Protein AF-A0A951G1Q0-F1 (afdb_monomer_lite)

Structure (mmCIF, N/CA/C/O backbone):
data_AF-A0A951G1Q0-F1
#
_entry.id   AF-A0A951G1Q0-F1
#
loop_
_atom_site.group_PDB
_atom_site.id
_atom_site.type_symbol
_atom_site.label_atom_id
_atom_site.label_alt_id
_atom_site.label_comp_id
_atom_site.label_asym_id
_atom_site.label_entity_id
_atom_site.label_seq_id
_atom_site.pdbx_PDB_ins_code
_atom_site.Cartn_x
_atom_site.Cartn_y
_atom_site.Cartn_z
_atom_site.occupancy
_atom_site.B_iso_or_equiv
_atom_site.auth_seq_id
_atom_site.auth_comp_id
_atom_site.auth_asym_id
_atom_site.auth_atom_id
_atom_site.pdbx_PDB_model_num
ATOM 1 N N . ALA A 1 1 ? -15.718 2.081 2.948 1.00 85.06 1 ALA A N 1
ATOM 2 C CA . ALA A 1 1 ? -14.280 2.264 3.232 1.00 85.06 1 ALA A CA 1
ATOM 3 C C . ALA A 1 1 ? -13.498 1.233 2.432 1.00 85.06 1 ALA A C 1
ATOM 5 O O . ALA A 1 1 ? -14.048 0.165 2.175 1.00 85.06 1 ALA A O 1
ATOM 6 N N . ILE A 1 2 ? -12.274 1.554 2.009 1.00 95.75 2 ILE A N 1
ATOM 7 C CA . ILE A 1 2 ? -11.394 0.593 1.324 1.00 95.75 2 ILE A CA 1
ATOM 8 C C . ILE A 1 2 ? -11.069 -0.553 2.290 1.00 95.75 2 ILE A C 1
ATOM 10 O O . ILE A 1 2 ? -10.717 -0.299 3.439 1.00 95.75 2 ILE A O 1
ATOM 14 N N . THR A 1 3 ? -11.201 -1.800 1.833 1.00 97.75 3 THR A N 1
ATOM 15 C CA . THR A 1 3 ? -10.885 -2.998 2.629 1.00 97.75 3 THR A CA 1
ATOM 16 C C . THR A 1 3 ? -9.441 -3.459 2.448 1.00 97.75 3 THR A C 1
ATOM 18 O O . THR A 1 3 ? -8.845 -3.928 3.409 1.00 97.75 3 THR A O 1
ATOM 21 N N . ALA A 1 4 ? -8.876 -3.307 1.245 1.00 98.19 4 ALA A N 1
ATOM 22 C CA . ALA A 1 4 ? -7.469 -3.542 0.919 1.00 98.19 4 ALA A CA 1
ATOM 23 C C . ALA A 1 4 ? -7.099 -2.876 -0.423 1.00 98.19 4 ALA A C 1
ATOM 25 O O . ALA A 1 4 ? -7.980 -2.511 -1.205 1.00 98.19 4 ALA A O 1
ATOM 26 N N . VAL A 1 5 ? -5.800 -2.741 -0.702 1.00 98.25 5 VAL A N 1
ATOM 27 C CA . VAL A 1 5 ? -5.249 -2.203 -1.959 1.00 98.25 5 VAL A CA 1
ATOM 28 C C . VAL A 1 5 ? -4.199 -3.164 -2.512 1.00 98.25 5 VAL A C 1
ATOM 30 O O . VAL A 1 5 ? -3.379 -3.667 -1.755 1.00 98.25 5 VAL A O 1
ATOM 33 N N . ALA A 1 6 ? -4.171 -3.380 -3.826 1.00 98.12 6 ALA A N 1
ATOM 34 C CA . ALA A 1 6 ? -3.063 -4.048 -4.509 1.00 98.12 6 ALA A CA 1
ATOM 35 C C . ALA A 1 6 ? -2.421 -3.086 -5.515 1.00 98.12 6 ALA A C 1
ATOM 37 O O . ALA A 1 6 ? -3.130 -2.421 -6.272 1.00 98.12 6 ALA A O 1
ATOM 38 N N . VAL A 1 7 ? -1.090 -3.005 -5.521 1.00 98.06 7 VAL A N 1
ATOM 39 C CA . VAL A 1 7 ? -0.318 -2.189 -6.464 1.00 98.06 7 VAL A CA 1
ATOM 40 C C . VAL A 1 7 ? 0.540 -3.114 -7.315 1.00 98.06 7 VAL A C 1
ATOM 42 O O . VAL A 1 7 ? 1.350 -3.880 -6.797 1.00 98.06 7 VAL A O 1
ATOM 45 N N . VAL A 1 8 ? 0.339 -3.046 -8.629 1.00 96.75 8 VAL A N 1
ATOM 46 C CA . VAL A 1 8 ? 0.999 -3.908 -9.612 1.00 96.75 8 VAL A CA 1
ATOM 47 C C . VAL A 1 8 ? 1.655 -3.061 -10.690 1.00 96.75 8 VAL A C 1
ATOM 49 O O . VAL A 1 8 ? 1.117 -2.036 -11.108 1.00 96.75 8 VAL A O 1
ATOM 52 N N . ALA A 1 9 ? 2.811 -3.507 -11.165 1.00 96.50 9 ALA A N 1
ATOM 53 C CA . ALA A 1 9 ? 3.454 -2.963 -12.347 1.00 96.50 9 ALA A CA 1
ATOM 54 C C . ALA A 1 9 ? 4.136 -4.107 -13.097 1.00 96.50 9 ALA A C 1
ATOM 56 O O . ALA A 1 9 ? 4.827 -4.918 -12.495 1.00 96.50 9 ALA A O 1
ATOM 57 N N . GLU A 1 10 ? 3.956 -4.153 -14.416 1.00 96.06 10 GLU A N 1
ATOM 58 C CA . GLU A 1 10 ? 4.372 -5.275 -15.273 1.00 96.06 10 GLU A CA 1
ATOM 59 C C . GLU A 1 10 ? 5.848 -5.672 -15.110 1.00 96.06 10 GLU A C 1
ATOM 61 O O . GLU A 1 10 ? 6.198 -6.841 -15.225 1.00 96.06 10 GLU A O 1
ATOM 66 N N . ARG A 1 11 ? 6.721 -4.701 -14.822 1.00 95.69 11 ARG A N 1
ATOM 67 C CA . ARG A 1 11 ? 8.174 -4.899 -14.731 1.00 95.69 11 ARG A CA 1
ATOM 68 C C . ARG A 1 11 ? 8.740 -4.736 -13.320 1.00 95.69 11 ARG A C 1
ATOM 70 O O . ARG A 1 11 ? 9.948 -4.568 -13.185 1.00 95.69 11 ARG A O 1
ATOM 77 N N . LEU A 1 12 ? 7.900 -4.729 -12.283 1.00 96.44 12 LEU A N 1
ATOM 78 C CA . LEU A 1 12 ? 8.346 -4.589 -10.895 1.00 96.44 12 LEU A CA 1
ATOM 79 C C . LEU A 1 12 ? 7.703 -5.660 -10.018 1.00 96.44 12 LEU A C 1
ATOM 81 O O . LEU A 1 12 ? 6.483 -5.735 -9.920 1.00 96.44 12 LEU A O 1
ATOM 85 N N . GLU A 1 13 ? 8.539 -6.434 -9.329 1.00 95.62 13 GLU A N 1
ATOM 86 C CA . GLU A 1 13 ? 8.092 -7.434 -8.354 1.00 95.62 13 GLU A CA 1
ATOM 87 C C . GLU A 1 13 ? 7.457 -6.781 -7.117 1.00 95.62 13 GLU A C 1
ATOM 89 O O . GLU A 1 13 ? 6.448 -7.261 -6.610 1.00 95.62 13 GLU A O 1
ATOM 94 N N . VAL A 1 14 ? 8.009 -5.643 -6.679 1.00 97.00 14 VAL A N 1
ATOM 95 C CA . VAL A 1 14 ? 7.480 -4.820 -5.587 1.00 97.00 14 VAL A CA 1
ATOM 96 C C . VAL A 1 14 ? 7.296 -3.394 -6.091 1.00 97.00 14 VAL A C 1
ATOM 98 O O . VAL A 1 14 ? 8.256 -2.728 -6.478 1.00 97.00 14 VAL A O 1
ATOM 101 N N . CYS A 1 15 ? 6.054 -2.910 -6.089 1.00 96.44 15 CYS A N 1
ATOM 102 C CA . CYS A 1 15 ? 5.702 -1.591 -6.614 1.00 96.44 15 CYS A CA 1
ATOM 103 C C . CYS A 1 15 ? 5.023 -0.734 -5.533 1.00 96.44 15 CYS A C 1
ATOM 105 O O . CYS A 1 15 ? 3.797 -0.721 -5.449 1.00 96.44 15 CYS A O 1
ATOM 107 N N . PRO A 1 16 ? 5.776 -0.020 -4.676 1.00 95.38 16 PRO A N 1
ATOM 108 C CA . PRO A 1 16 ? 5.172 0.875 -3.696 1.00 95.38 16 PRO A CA 1
ATOM 109 C C . PRO A 1 16 ? 4.467 2.055 -4.394 1.00 95.38 16 PRO A C 1
ATOM 111 O O . PRO A 1 16 ? 5.023 2.638 -5.328 1.00 95.38 16 PRO A O 1
ATOM 114 N N . PRO A 1 17 ? 3.274 2.477 -3.931 1.00 97.06 17 PRO A N 1
ATOM 115 C CA . PRO A 1 17 ? 2.580 3.624 -4.509 1.00 97.06 17 PRO A CA 1
ATOM 116 C C . PRO A 1 17 ? 3.373 4.918 -4.273 1.00 97.06 17 PRO A C 1
ATOM 118 O O . PRO A 1 17 ? 4.070 5.061 -3.262 1.00 97.06 17 PRO A O 1
ATOM 121 N N . CYS A 1 18 ? 3.242 5.895 -5.173 1.00 97.12 18 CYS A N 1
ATOM 122 C CA . CYS A 1 18 ? 3.838 7.221 -4.990 1.00 97.12 18 CYS A CA 1
ATOM 123 C C . CYS A 1 18 ? 3.131 8.016 -3.873 1.00 97.12 18 CYS A C 1
ATOM 125 O O . CYS A 1 18 ? 2.029 7.664 -3.446 1.00 97.12 18 CYS A O 1
ATOM 127 N N . GLY A 1 19 ? 3.739 9.117 -3.414 1.00 94.81 19 GLY A N 1
ATOM 128 C CA . GLY A 1 19 ? 3.204 9.926 -2.308 1.00 94.81 19 GLY A CA 1
ATOM 129 C C . GLY A 1 19 ? 1.766 10.418 -2.528 1.00 94.81 19 GLY A C 1
ATOM 130 O O . GLY A 1 19 ? 0.942 10.317 -1.622 1.00 94.81 19 GLY A O 1
ATOM 131 N N . GLY A 1 20 ? 1.433 10.861 -3.746 1.00 95.00 20 GLY A N 1
ATOM 132 C CA . GLY A 1 20 ? 0.077 11.310 -4.083 1.00 95.00 20 GLY A CA 1
ATOM 133 C C . GLY A 1 20 ? -0.968 10.192 -4.005 1.00 95.00 20 GLY A C 1
ATOM 134 O O . GLY A 1 20 ? -2.058 10.402 -3.475 1.00 95.00 20 GLY A O 1
ATOM 135 N N . CYS A 1 21 ? -0.626 8.981 -4.459 1.00 96.75 21 CYS A N 1
ATOM 136 C CA . CYS A 1 21 ? -1.503 7.816 -4.328 1.00 96.75 21 CYS A CA 1
ATOM 137 C C . CYS A 1 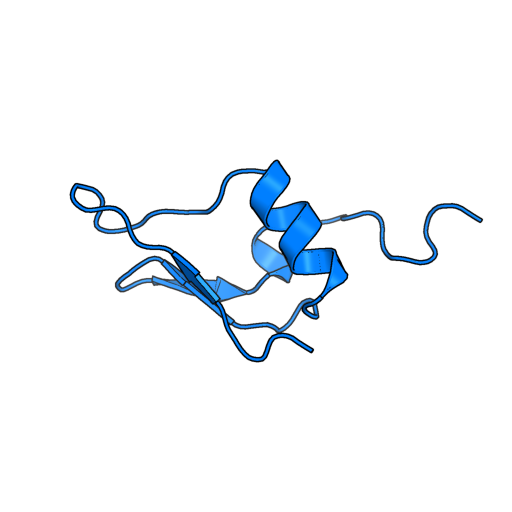21 ? -1.739 7.463 -2.858 1.00 96.75 21 CYS A C 1
ATOM 139 O O . CYS A 1 21 ? -2.878 7.225 -2.468 1.00 96.75 21 CYS A O 1
ATOM 141 N N . ARG A 1 22 ? -0.686 7.473 -2.030 1.00 96.38 22 ARG A N 1
ATOM 142 C CA . ARG A 1 22 ? -0.797 7.187 -0.590 1.00 96.38 22 ARG A CA 1
ATOM 143 C C . ARG A 1 22 ? -1.754 8.154 0.105 1.00 96.38 22 ARG A C 1
ATOM 145 O O . ARG A 1 22 ? -2.614 7.701 0.851 1.00 96.38 22 ARG A O 1
ATOM 152 N N . GLN A 1 23 ? -1.643 9.455 -0.176 1.00 93.56 23 GLN A N 1
ATOM 153 C CA . GLN A 1 23 ? -2.531 10.469 0.404 1.00 93.56 23 GLN A CA 1
ATOM 154 C C . GLN A 1 23 ? -3.990 10.248 0.002 1.00 93.56 23 GLN A C 1
ATOM 156 O O . GLN A 1 23 ? -4.846 10.143 0.875 1.00 93.56 23 GLN A O 1
ATOM 161 N N . ARG A 1 24 ? -4.275 10.079 -1.296 1.00 93.81 24 ARG A N 1
ATOM 162 C CA . ARG A 1 24 ? -5.655 9.847 -1.751 1.00 93.81 24 ARG A CA 1
ATOM 163 C C . ARG A 1 24 ? -6.242 8.554 -1.204 1.00 93.81 24 ARG A C 1
ATOM 165 O O . ARG A 1 24 ? -7.406 8.523 -0.829 1.00 93.81 24 ARG A O 1
ATOM 172 N N . LEU A 1 25 ? -5.452 7.484 -1.130 1.00 95.19 25 LEU A N 1
ATOM 173 C CA . LEU A 1 25 ? -5.901 6.237 -0.512 1.00 95.19 25 LEU A CA 1
ATOM 174 C C . LEU A 1 25 ? -6.232 6.442 0.973 1.00 95.19 25 LEU A C 1
ATOM 176 O O . LEU A 1 25 ? -7.250 5.927 1.430 1.00 95.19 25 LEU A O 1
ATOM 180 N N . ALA A 1 26 ? -5.432 7.224 1.706 1.00 92.50 26 ALA A N 1
ATOM 181 C CA . ALA A 1 26 ? -5.651 7.528 3.125 1.00 92.50 26 ALA A CA 1
ATOM 182 C C . ALA A 1 26 ? -6.906 8.376 3.387 1.00 92.50 26 ALA A C 1
ATOM 184 O O . ALA A 1 26 ? -7.433 8.373 4.497 1.00 92.50 26 ALA A O 1
ATOM 185 N N . GLU A 1 27 ? -7.450 9.049 2.370 1.00 92.06 27 GLU A N 1
ATOM 186 C CA . GLU A 1 27 ? -8.765 9.676 2.489 1.00 92.06 27 GLU A CA 1
ATOM 187 C C . GLU A 1 27 ? -9.873 8.617 2.645 1.00 92.06 27 GLU A C 1
ATOM 189 O O . GLU A 1 27 ? -10.835 8.851 3.377 1.00 92.06 27 GLU A O 1
ATOM 194 N N . PHE A 1 28 ? -9.761 7.446 2.006 1.00 93.44 28 PHE A N 1
ATOM 195 C CA . PHE A 1 28 ? -10.836 6.439 1.936 1.00 93.44 28 PHE A CA 1
ATOM 196 C C . PHE A 1 28 ? -10.536 5.119 2.673 1.00 93.44 28 PHE A C 1
ATOM 198 O O . PHE A 1 28 ? -11.446 4.294 2.844 1.00 93.44 28 PHE A O 1
ATOM 205 N N . GLY A 1 29 ? -9.288 4.911 3.097 1.00 93.56 29 GLY A N 1
ATOM 206 C CA . GLY A 1 29 ? -8.803 3.763 3.865 1.00 93.56 29 GLY A CA 1
ATOM 207 C C . GLY A 1 29 ? -8.242 4.174 5.230 1.00 93.56 29 GLY A C 1
ATOM 208 O O . GLY A 1 29 ? -7.721 5.271 5.399 1.00 93.56 29 GLY A O 1
ATOM 209 N N . GLY A 1 30 ? -8.349 3.282 6.216 1.00 92.56 30 GLY A N 1
ATOM 210 C CA . GLY A 1 30 ? -7.731 3.461 7.535 1.00 92.56 30 GLY A CA 1
ATOM 211 C C . GLY A 1 30 ? -6.245 3.085 7.550 1.00 92.56 30 GLY A C 1
ATOM 212 O O . GLY A 1 30 ? -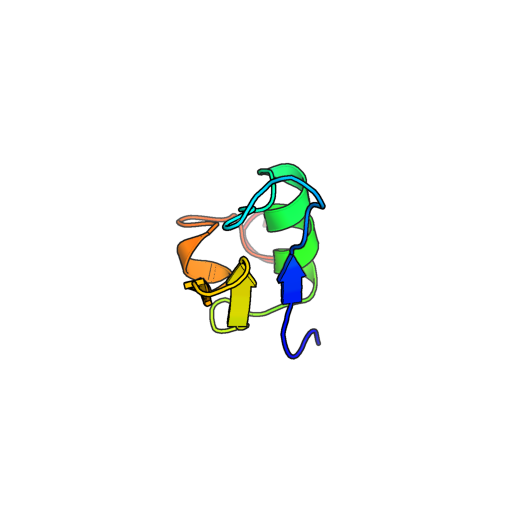5.760 2.425 6.630 1.00 92.56 30 GLY A O 1
ATOM 213 N N . SER A 1 31 ? -5.531 3.437 8.622 1.00 94.31 31 SER A N 1
ATOM 214 C CA . SER A 1 31 ? -4.104 3.111 8.800 1.00 94.31 31 SER A CA 1
ATOM 215 C C . SER A 1 31 ? -3.802 1.609 8.742 1.00 94.31 31 SER A C 1
ATOM 217 O O . SER A 1 31 ? -2.746 1.230 8.251 1.00 94.31 31 SER A O 1
ATOM 219 N N . SER A 1 32 ? -4.735 0.757 9.173 1.00 96.19 32 SER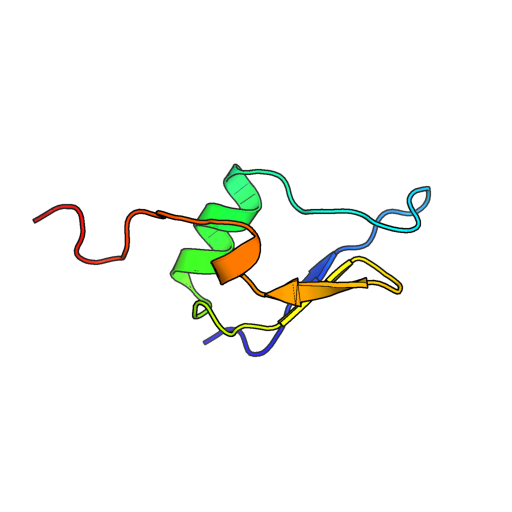 A N 1
ATOM 220 C CA . SER A 1 32 ? -4.623 -0.706 9.124 1.00 96.19 32 SER A CA 1
ATOM 221 C C . SER A 1 32 ? -5.004 -1.326 7.775 1.00 96.19 32 SER A C 1
ATOM 223 O O . SER A 1 32 ? -4.955 -2.546 7.640 1.00 96.19 32 SER A O 1
ATOM 225 N N . THR A 1 33 ? -5.395 -0.521 6.777 1.00 97.38 33 THR A N 1
ATOM 226 C CA . THR A 1 33 ? -5.785 -1.027 5.450 1.00 97.38 33 THR A CA 1
ATOM 227 C C . THR A 1 33 ? -4.592 -1.748 4.818 1.00 97.38 33 THR A C 1
ATOM 229 O O . THR A 1 33 ? -3.560 -1.099 4.610 1.00 97.38 33 THR A O 1
ATOM 232 N N . PRO A 1 34 ? -4.702 -3.049 4.491 1.00 98.44 34 PRO A N 1
ATOM 233 C CA . PRO A 1 34 ? -3.618 -3.796 3.866 1.00 98.44 34 PRO A CA 1
ATOM 234 C C . PRO A 1 34 ? -3.288 -3.249 2.479 1.00 98.44 34 PRO A C 1
ATOM 236 O O . PRO A 1 34 ? -4.187 -2.926 1.696 1.00 98.44 34 PRO A O 1
ATOM 239 N N . VAL A 1 35 ? -1.996 -3.187 2.168 1.00 98.44 35 VAL A N 1
ATOM 240 C CA . VAL A 1 35 ? -1.485 -2.837 0.844 1.00 98.44 35 VAL A CA 1
ATOM 241 C C . VAL A 1 35 ? -0.550 -3.942 0.360 1.00 98.44 35 VAL A C 1
ATOM 243 O O . VAL A 1 35 ? 0.509 -4.178 0.943 1.00 98.44 35 VAL A O 1
ATOM 246 N N . TYR A 1 36 ? -0.953 -4.611 -0.715 1.00 98.50 36 TYR A N 1
ATOM 247 C CA . TYR A 1 36 ? -0.194 -5.663 -1.380 1.00 98.50 36 TYR A CA 1
ATOM 248 C C . TYR A 1 36 ? 0.685 -5.054 -2.471 1.00 98.50 36 TYR A C 1
ATOM 250 O O . TYR A 1 36 ? 0.184 -4.420 -3.401 1.00 98.50 36 TYR A O 1
ATOM 258 N N . LEU A 1 37 ? 1.994 -5.254 -2.361 1.00 98.00 37 LEU A N 1
ATOM 259 C CA . LEU A 1 37 ? 3.018 -4.763 -3.282 1.00 98.00 37 LEU A CA 1
ATOM 260 C C . LEU A 1 37 ? 3.690 -5.967 -3.960 1.00 98.00 37 LEU A C 1
ATOM 262 O O . LEU A 1 37 ? 4.897 -6.151 -3.841 1.00 98.00 37 LEU A O 1
ATOM 266 N N . GLY A 1 38 ? 2.894 -6.844 -4.575 1.00 94.44 38 GLY A N 1
ATOM 267 C CA . GLY A 1 38 ? 3.352 -8.157 -5.040 1.00 94.44 38 GLY A CA 1
ATOM 268 C C . GLY A 1 38 ? 3.496 -9.153 -3.876 1.00 94.44 38 GLY A C 1
ATOM 269 O O . GLY A 1 38 ? 2.523 -9.340 -3.144 1.00 94.44 38 GLY A O 1
ATOM 270 N N . PRO A 1 39 ? 4.665 -9.796 -3.671 1.00 96.56 39 PRO A N 1
ATOM 271 C CA . PRO A 1 39 ? 4.864 -10.757 -2.581 1.00 96.56 39 PRO A CA 1
ATOM 272 C C . PRO A 1 39 ? 4.960 -10.087 -1.201 1.00 96.56 39 PRO A C 1
ATOM 274 O O . PRO A 1 39 ? 4.871 -10.755 -0.172 1.00 96.56 39 PRO A O 1
ATOM 277 N N . THR A 1 40 ? 5.158 -8.767 -1.156 1.00 97.62 40 THR A N 1
ATOM 278 C CA . THR A 1 40 ? 5.253 -7.998 0.087 1.00 97.62 40 THR A CA 1
ATOM 279 C C . THR A 1 40 ? 3.897 -7.418 0.471 1.00 97.62 40 THR A C 1
ATOM 281 O O . THR A 1 40 ? 3.194 -6.844 -0.357 1.00 97.62 40 THR A O 1
ATOM 284 N N . THR A 1 41 ? 3.547 -7.518 1.753 1.00 98.25 41 THR A N 1
ATOM 285 C CA . THR A 1 41 ? 2.374 -6.850 2.333 1.00 98.25 41 THR A CA 1
ATOM 286 C C . THR A 1 41 ? 2.830 -5.820 3.357 1.00 98.25 41 THR A C 1
ATOM 288 O O . THR A 1 41 ? 3.746 -6.074 4.132 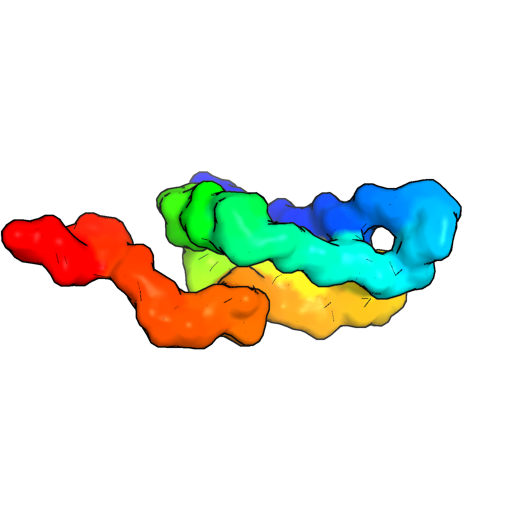1.00 98.25 41 THR A O 1
ATOM 291 N N . THR A 1 42 ? 2.181 -4.663 3.352 1.00 98.12 42 THR A N 1
ATOM 292 C CA . THR A 1 42 ? 2.341 -3.578 4.330 1.00 98.12 42 THR A CA 1
ATOM 293 C C . THR A 1 42 ? 0.959 -2.992 4.631 1.00 98.12 42 THR A C 1
ATOM 295 O O . THR A 1 42 ? -0.063 -3.539 4.203 1.00 98.12 42 THR A O 1
ATOM 298 N N . THR A 1 43 ? 0.896 -1.881 5.354 1.00 98.12 43 THR A N 1
ATOM 299 C CA . THR A 1 43 ? -0.346 -1.154 5.611 1.00 98.12 43 THR A CA 1
ATOM 300 C C . THR A 1 43 ? -0.272 0.278 5.100 1.00 98.12 43 THR A C 1
ATOM 302 O O . THR A 1 43 ? 0.797 0.852 4.886 1.00 98.12 43 THR A O 1
ATOM 305 N N . LEU A 1 44 ? -1.436 0.891 4.911 1.00 96.12 44 LEU A N 1
ATOM 306 C CA . LEU A 1 44 ? -1.521 2.280 4.475 1.00 96.12 44 LEU A CA 1
ATOM 307 C C . LEU A 1 44 ? -0.873 3.251 5.479 1.00 96.12 44 LEU A C 1
ATOM 309 O O . LEU A 1 44 ? -0.279 4.245 5.065 1.00 96.12 44 LEU A O 1
ATOM 313 N N . GLY A 1 45 ? -0.942 2.945 6.779 1.00 95.56 45 GLY A N 1
ATOM 314 C CA . GLY A 1 45 ? -0.297 3.726 7.836 1.00 95.56 45 GLY A CA 1
ATOM 315 C C . GLY A 1 45 ? 1.230 3.658 7.790 1.00 95.56 45 GLY A C 1
ATOM 316 O O . GLY A 1 45 ? 1.887 4.684 7.945 1.00 95.56 45 GLY A O 1
ATOM 317 N N . GLU A 1 46 ? 1.796 2.483 7.511 1.00 97.19 46 GLU A N 1
ATOM 318 C CA . GLU A 1 46 ? 3.247 2.312 7.334 1.00 97.19 46 GLU A CA 1
ATOM 319 C C . GLU A 1 46 ? 3.769 3.052 6.096 1.00 97.19 46 GLU A C 1
ATOM 321 O O . GLU A 1 46 ? 4.878 3.585 6.104 1.00 97.19 46 GLU A O 1
ATOM 326 N N . LEU A 1 47 ? 2.962 3.131 5.034 1.00 96.50 47 LEU A N 1
ATOM 327 C CA . LEU A 1 47 ? 3.336 3.840 3.811 1.00 96.50 47 LEU A CA 1
ATOM 328 C C . LEU A 1 47 ? 3.261 5.366 3.943 1.00 96.50 47 LEU A C 1
ATOM 330 O O . LEU A 1 47 ? 3.935 6.069 3.180 1.00 96.50 47 LEU A O 1
ATOM 334 N N . LEU A 1 48 ? 2.457 5.888 4.871 1.00 95.00 48 LEU A N 1
ATOM 335 C CA . LEU A 1 48 ? 2.227 7.322 5.047 1.00 95.00 48 LEU A CA 1
ATOM 336 C C . LEU A 1 48 ? 2.317 7.737 6.532 1.00 95.00 48 LEU A C 1
ATOM 338 O O . LEU A 1 48 ? 1.323 8.174 7.120 1.00 95.00 48 LEU A O 1
ATOM 342 N N . PRO A 1 49 ? 3.503 7.617 7.156 1.00 92.81 49 PRO A N 1
ATOM 343 C CA . PRO A 1 49 ? 3.692 7.994 8.551 1.00 92.81 49 PRO A CA 1
ATOM 344 C C . PRO A 1 49 ? 3.526 9.507 8.735 1.00 92.81 49 PRO A C 1
ATOM 346 O O . PRO A 1 49 ? 3.993 10.300 7.916 1.00 92.81 49 PRO A O 1
ATOM 349 N N . GLY A 1 50 ? 2.860 9.914 9.819 1.00 86.38 50 GLY A N 1
ATOM 350 C CA . GLY A 1 50 ? 2.645 11.332 10.131 1.00 86.38 50 GLY A CA 1
ATOM 351 C C . GLY A 1 50 ? 1.718 12.063 9.152 1.00 86.38 50 GLY A C 1
ATOM 352 O O . GLY A 1 50 ? 1.770 13.287 9.074 1.00 86.38 50 GLY A O 1
ATOM 353 N N . ALA A 1 51 ? 0.890 11.334 8.395 1.00 84.88 51 ALA A N 1
ATOM 354 C CA . ALA A 1 51 ? -0.091 11.931 7.496 1.00 84.88 51 ALA A CA 1
ATOM 355 C C . ALA A 1 51 ? -1.018 12.907 8.232 1.00 84.88 51 ALA A C 1
ATOM 357 O O . ALA A 1 51 ? -1.528 12.605 9.315 1.00 84.88 51 ALA A O 1
ATOM 358 N N . PHE A 1 52 ? -1.322 14.032 7.590 1.00 79.25 52 PHE A N 1
ATOM 359 C CA . PHE A 1 52 ? -2.422 14.887 8.013 1.00 79.25 52 PHE A CA 1
ATOM 360 C C . PHE A 1 52 ? -3.737 14.106 7.889 1.00 79.25 52 PHE A C 1
ATOM 362 O O . PHE A 1 52 ? -4.145 13.718 6.795 1.00 79.25 52 PHE A O 1
ATOM 369 N N . GLY A 1 53 ? -4.384 13.831 9.022 1.00 74.25 53 GLY A N 1
ATOM 370 C CA . GLY A 1 53 ? -5.704 13.208 9.049 1.00 74.25 53 GLY A CA 1
ATOM 371 C C . GLY A 1 53 ? -6.811 14.184 8.640 1.00 74.25 53 GLY A C 1
ATOM 372 O O . GLY A 1 53 ? -6.609 15.395 8.595 1.00 74.25 53 GLY A O 1
ATOM 373 N N . ARG A 1 54 ? -8.026 13.664 8.427 1.00 66.12 54 ARG A N 1
ATOM 374 C CA . ARG A 1 54 ? -9.221 14.455 8.061 1.00 66.12 54 ARG A CA 1
ATOM 375 C C . ARG A 1 54 ? -9.563 15.603 9.0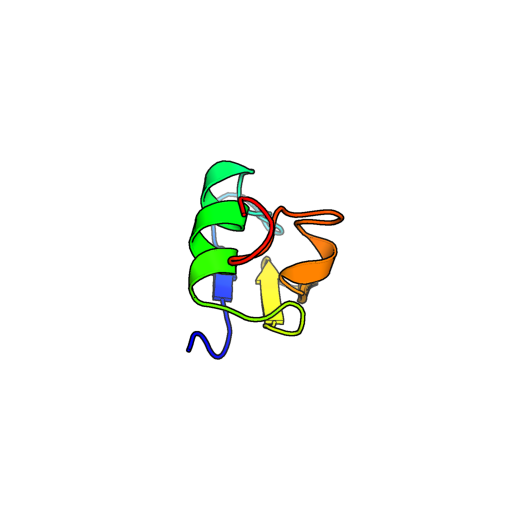34 1.00 66.12 54 ARG A C 1
ATOM 377 O O . ARG A 1 54 ? -10.320 16.481 8.653 1.00 66.12 54 ARG A O 1
ATOM 384 N N . GLY A 1 55 ? -9.019 15.604 10.255 1.00 65.38 55 GLY A N 1
ATOM 385 C CA . GLY A 1 55 ? -9.182 16.677 11.249 1.00 65.38 55 GLY A CA 1
ATOM 386 C C 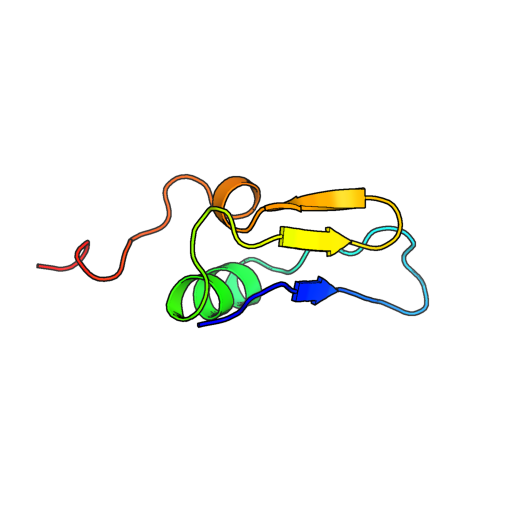. GLY A 1 55 ? -7.915 17.494 11.524 1.00 65.38 55 GLY A C 1
ATOM 387 O O . GLY A 1 55 ? -7.859 18.191 12.527 1.00 65.38 55 GLY A O 1
ATOM 388 N N . ALA A 1 56 ? -6.873 17.364 10.700 1.00 68.62 56 ALA A N 1
ATOM 389 C CA . ALA A 1 56 ? -5.597 18.039 10.943 1.00 68.62 56 ALA A CA 1
ATOM 390 C C . ALA A 1 56 ? -5.595 19.523 10.535 1.00 68.62 56 ALA A C 1
ATOM 392 O O . ALA A 1 56 ? -4.725 20.272 10.968 1.00 68.62 56 ALA A O 1
ATOM 393 N N . LEU A 1 57 ? -6.557 19.938 9.710 1.00 63.56 57 LEU A N 1
ATOM 394 C CA . LEU A 1 57 ? -6.793 21.329 9.337 1.00 63.56 57 LEU A CA 1
ATOM 395 C C . LEU A 1 57 ? -8.090 21.760 10.026 1.00 63.56 57 LEU A C 1
ATOM 397 O O . LEU A 1 57 ? -9.169 21.586 9.462 1.00 63.56 57 LEU A O 1
ATOM 401 N N . GLY A 1 58 ? -7.973 22.180 11.287 1.00 55.62 58 GLY A N 1
ATOM 402 C CA . GLY A 1 58 ? -9.071 22.811 12.024 1.00 55.62 58 GLY A CA 1
ATOM 403 C C . GLY A 1 58 ? -9.473 24.139 11.402 1.00 55.62 58 GLY A C 1
ATOM 404 O O . GLY A 1 58 ? -8.561 24.853 10.926 1.00 55.62 58 GLY A O 1
#

pLDDT: mean 92.11, std 9.85, range [55.62, 98.5]

Sequence (58 aa):
AITAVAVVAERLEVCPPCGGCRQRLAEFGGSSTPVYLGPTTTTLGELLPGAFGRGALG

Secondary structure (DSSP, 8-state):
----EE--BTTBSS-PPPHHHHHHHHHHS-TT-EEEETTEEEEHHHHSTT---TTS--

Radius of gyration: 11.74 Å; chains: 1; bounding box: 23×34×27 Å

Foldseek 3Di:
DQQAEEDDDPPDQFDQDDPVVLLVVVQVDPQQHWYHRHVDIDGSCVSDPPDQHPPNPD